Protein AF-A0A4R7W718-F1 (afdb_monomer_lite)

Structure (mmCIF, N/CA/C/O backbone):
data_AF-A0A4R7W718-F1
#
_entry.id   AF-A0A4R7W718-F1
#
loop_
_atom_site.group_PDB
_atom_site.id
_atom_site.type_symbol
_atom_site.label_atom_id
_atom_site.label_alt_id
_atom_site.label_comp_id
_atom_site.label_asym_id
_atom_site.label_entity_id
_atom_site.label_seq_id
_atom_site.pdbx_PDB_ins_code
_atom_site.Cartn_x
_atom_site.Cartn_y
_atom_site.Cartn_z
_atom_site.occupancy
_atom_site.B_iso_or_equiv
_atom_site.auth_seq_id
_atom_site.auth_comp_id
_atom_site.auth_asym_id
_atom_site.auth_atom_id
_atom_site.pdbx_PDB_model_num
ATOM 1 N N . MET A 1 1 ? -9.992 -4.516 21.245 1.00 64.50 1 MET A N 1
ATOM 2 C CA . MET A 1 1 ? -10.013 -5.250 19.955 1.00 64.50 1 MET A CA 1
ATOM 3 C C . MET A 1 1 ? -9.944 -4.295 18.764 1.00 64.50 1 MET A C 1
ATOM 5 O O . MET A 1 1 ? -9.046 -4.453 17.954 1.00 64.50 1 MET A O 1
ATOM 9 N N . LYS A 1 2 ? -10.807 -3.268 18.686 1.00 72.75 2 LYS A N 1
ATOM 10 C CA . LYS A 1 2 ? -10.790 -2.271 17.597 1.00 72.75 2 LYS A CA 1
ATOM 11 C C . LYS A 1 2 ? -9.473 -1.479 17.481 1.00 72.75 2 LYS A C 1
ATOM 13 O O . LYS A 1 2 ? -8.931 -1.378 16.390 1.00 72.75 2 LYS A O 1
ATOM 18 N N . GLU A 1 3 ? -8.920 -1.005 18.598 1.00 77.38 3 GLU A N 1
ATOM 19 C CA . GLU A 1 3 ? -7.640 -0.265 18.616 1.00 77.38 3 GLU A CA 1
ATOM 20 C C . GLU A 1 3 ? -6.455 -1.104 18.114 1.00 77.38 3 GLU A C 1
ATOM 22 O O . GLU A 1 3 ? -5.630 -0.616 17.351 1.00 77.38 3 GLU A O 1
ATOM 27 N N . TYR A 1 4 ? -6.419 -2.395 18.459 1.00 84.81 4 TYR A N 1
ATOM 28 C CA . TYR A 1 4 ? -5.389 -3.328 17.990 1.00 84.81 4 TYR A CA 1
ATOM 29 C C . TYR A 1 4 ? -5.439 -3.531 16.466 1.00 84.81 4 TYR A C 1
ATOM 31 O O . TYR A 1 4 ? -4.407 -3.491 15.799 1.00 84.81 4 TYR A O 1
ATOM 39 N N . MET A 1 5 ? -6.642 -3.693 15.902 1.00 89.19 5 MET A N 1
ATOM 40 C CA . MET A 1 5 ? -6.837 -3.828 14.451 1.00 89.19 5 MET A CA 1
ATOM 41 C C . MET A 1 5 ? -6.434 -2.550 13.704 1.00 89.19 5 MET A C 1
ATOM 43 O O . MET A 1 5 ? -5.843 -2.614 12.625 1.00 89.19 5 MET A O 1
ATOM 47 N N . GLN A 1 6 ? -6.707 -1.383 14.293 1.00 92.19 6 GLN A N 1
ATOM 48 C CA . GLN A 1 6 ? -6.316 -0.094 13.729 1.00 92.19 6 GLN A CA 1
ATOM 49 C C . GLN A 1 6 ? -4.797 0.090 13.749 1.00 92.19 6 GLN A C 1
ATOM 51 O O . GLN A 1 6 ? -4.226 0.495 12.741 1.00 92.19 6 GLN A O 1
ATOM 56 N N . GLU A 1 7 ? -4.124 -0.261 14.847 1.00 93.81 7 GLU A N 1
ATOM 57 C CA . GLU A 1 7 ? -2.661 -0.211 14.930 1.00 93.81 7 GLU A CA 1
ATOM 58 C C . GLU A 1 7 ? -2.002 -1.163 13.919 1.00 93.81 7 GLU A C 1
ATOM 60 O O . GLU A 1 7 ? -1.052 -0.781 13.231 1.00 93.81 7 GLU A O 1
ATOM 65 N N . ALA A 1 8 ? -2.531 -2.382 13.777 1.00 95.44 8 ALA A N 1
ATOM 66 C CA . ALA A 1 8 ? -2.071 -3.337 12.771 1.00 95.44 8 ALA A CA 1
ATOM 67 C C . ALA A 1 8 ? -2.257 -2.793 11.343 1.00 95.44 8 ALA A C 1
ATOM 69 O O . ALA A 1 8 ? -1.329 -2.849 10.536 1.00 95.44 8 ALA A O 1
ATOM 70 N N . THR A 1 9 ? -3.413 -2.186 11.059 1.00 96.50 9 THR A N 1
ATOM 71 C CA . THR A 1 9 ? -3.690 -1.547 9.764 1.00 96.50 9 THR A CA 1
ATOM 72 C C . THR A 1 9 ? -2.719 -0.397 9.498 1.00 96.50 9 THR A C 1
ATOM 74 O O . THR A 1 9 ? -2.126 -0.326 8.426 1.00 96.50 9 THR A O 1
ATOM 77 N N . ILE A 1 10 ? -2.468 0.467 10.487 1.00 97.25 10 ILE A N 1
ATOM 78 C CA . ILE A 1 10 ? -1.497 1.565 10.372 1.00 97.25 10 ILE A CA 1
ATOM 79 C C . ILE A 1 10 ? -0.101 1.033 10.023 1.00 97.25 10 ILE A C 1
ATOM 81 O O . ILE A 1 10 ? 0.578 1.624 9.183 1.00 97.25 10 ILE A O 1
ATOM 85 N N . LYS A 1 11 ? 0.334 -0.079 10.630 1.00 97.56 11 LYS A N 1
ATOM 86 C CA . LYS A 1 11 ? 1.635 -0.699 10.321 1.00 97.56 11 LYS A CA 1
ATOM 87 C C . LYS A 1 11 ? 1.715 -1.152 8.863 1.00 97.56 11 LYS A C 1
ATOM 89 O O . LYS A 1 11 ? 2.700 -0.837 8.200 1.00 97.56 11 LYS A O 1
ATOM 94 N N . LYS A 1 12 ? 0.672 -1.808 8.348 1.00 98.25 12 LYS A N 1
ATOM 95 C CA . LYS A 1 12 ? 0.606 -2.258 6.947 1.00 98.25 12 LYS A CA 1
ATOM 96 C C . LYS A 1 12 ? 0.593 -1.091 5.957 1.00 98.25 12 LYS A C 1
ATOM 98 O O . LYS A 1 12 ? 1.353 -1.093 4.997 1.00 98.25 12 LYS A O 1
ATOM 103 N N . ILE A 1 13 ? -0.181 -0.042 6.240 1.00 98.31 13 ILE A N 1
ATOM 104 C CA . ILE A 1 13 ? -0.219 1.175 5.411 1.00 98.31 13 ILE A CA 1
ATOM 105 C C . ILE A 1 13 ? 1.154 1.864 5.380 1.00 98.31 13 ILE A C 1
ATOM 107 O O . ILE A 1 13 ? 1.620 2.276 4.320 1.00 98.31 13 ILE A O 1
ATOM 111 N N . ARG A 1 14 ? 1.848 1.956 6.523 1.00 98.38 14 ARG A N 1
ATOM 112 C CA . ARG A 1 14 ? 3.211 2.512 6.581 1.00 98.38 14 ARG A CA 1
ATOM 113 C C . ARG A 1 14 ? 4.217 1.670 5.802 1.00 98.38 14 ARG A C 1
ATOM 115 O O . ARG A 1 14 ? 5.076 2.244 5.136 1.00 98.38 14 ARG A O 1
ATOM 122 N N . LEU A 1 15 ? 4.102 0.344 5.868 1.00 98.44 15 LEU A N 1
ATOM 123 C CA . LEU A 1 15 ? 4.930 -0.562 5.076 1.00 98.44 15 LEU A CA 1
ATOM 124 C C . LEU A 1 15 ? 4.709 -0.334 3.575 1.00 98.44 15 LEU A C 1
ATOM 126 O O . LEU A 1 15 ? 5.686 -0.163 2.853 1.00 98.44 15 LEU A O 1
ATOM 130 N N . ALA A 1 16 ? 3.455 -0.227 3.125 1.00 98.50 16 ALA A N 1
ATOM 131 C CA . ALA A 1 16 ? 3.129 0.075 1.731 1.00 98.50 16 ALA A CA 1
ATOM 132 C C . ALA A 1 16 ? 3.713 1.414 1.261 1.00 98.50 16 ALA A C 1
ATOM 134 O O . ALA A 1 16 ? 4.336 1.471 0.204 1.00 98.50 16 ALA A O 1
ATOM 135 N N . ILE A 1 17 ? 3.593 2.476 2.066 1.00 98.56 17 ILE A N 1
ATOM 136 C CA . ILE A 1 17 ? 4.195 3.784 1.754 1.00 98.56 17 ILE A CA 1
ATOM 137 C C . ILE A 1 17 ? 5.718 3.667 1.626 1.00 98.56 17 ILE A C 1
ATOM 139 O O . ILE A 1 17 ? 6.290 4.202 0.680 1.00 98.56 17 ILE A O 1
ATOM 143 N N . SER A 1 18 ? 6.374 2.964 2.554 1.00 98.00 18 SER A N 1
ATOM 144 C CA . SER A 1 18 ? 7.827 2.776 2.523 1.00 98.00 18 SER A CA 1
ATOM 145 C C . SER A 1 18 ? 8.278 1.958 1.312 1.00 98.00 18 SER A C 1
ATOM 147 O O . SER A 1 18 ? 9.270 2.305 0.680 1.00 98.00 18 SER A O 1
ATOM 149 N N . ALA A 1 19 ? 7.559 0.889 0.969 1.00 97.06 19 ALA A N 1
ATOM 150 C CA . ALA A 1 19 ? 7.883 0.035 -0.170 1.00 97.06 19 ALA A CA 1
ATOM 151 C C . ALA A 1 19 ? 7.672 0.763 -1.511 1.00 97.06 19 ALA A C 1
ATOM 153 O O . ALA A 1 19 ? 8.471 0.605 -2.439 1.00 97.06 19 ALA A O 1
ATOM 154 N N . LEU A 1 20 ? 6.639 1.610 -1.600 1.00 97.12 20 LEU A N 1
ATOM 155 C CA . LEU A 1 20 ? 6.435 2.513 -2.734 1.00 97.12 20 LEU A CA 1
ATOM 156 C C . LEU A 1 20 ? 7.572 3.526 -2.848 1.00 97.12 20 LEU A C 1
ATOM 158 O O . LEU A 1 20 ? 8.080 3.718 -3.946 1.00 97.12 20 LEU A O 1
ATOM 162 N N . GLU A 1 21 ? 8.003 4.131 -1.737 1.00 96.06 21 GLU A N 1
ATOM 163 C CA . GLU A 1 21 ? 9.127 5.076 -1.731 1.00 96.06 21 GLU A CA 1
ATOM 164 C C . GLU A 1 21 ? 10.394 4.444 -2.305 1.00 96.06 21 GLU A C 1
ATOM 166 O O . GLU A 1 21 ? 10.993 4.991 -3.228 1.00 96.06 21 GLU A O 1
ATOM 171 N N . VAL A 1 22 ? 10.755 3.258 -1.807 1.00 94.44 22 VAL A N 1
ATOM 172 C CA . VAL A 1 22 ? 11.903 2.486 -2.300 1.00 94.44 22 VAL A CA 1
ATOM 173 C C . VAL A 1 22 ? 11.752 2.210 -3.795 1.00 94.44 22 VAL A C 1
ATOM 175 O O . VAL A 1 22 ? 12.659 2.494 -4.571 1.00 94.44 22 VAL A O 1
ATOM 178 N N . SER A 1 23 ? 10.578 1.748 -4.231 1.00 93.75 23 SER A N 1
ATOM 179 C CA . SER A 1 23 ? 10.333 1.406 -5.639 1.00 93.75 23 SER A CA 1
ATOM 180 C C . SER A 1 23 ? 10.357 2.616 -6.578 1.00 93.75 23 SER A C 1
ATOM 182 O O . SER A 1 23 ? 10.710 2.468 -7.747 1.00 93.75 23 SER A O 1
ATOM 184 N N . ILE A 1 24 ? 9.991 3.804 -6.089 1.00 93.31 24 ILE A N 1
ATOM 185 C CA . ILE A 1 24 ? 10.046 5.065 -6.842 1.00 93.31 24 ILE A CA 1
ATOM 186 C C . ILE A 1 24 ? 11.487 5.581 -6.932 1.00 93.31 24 ILE A C 1
ATOM 188 O O . ILE A 1 24 ? 11.903 6.027 -8.000 1.00 93.31 24 ILE A O 1
ATOM 192 N N . VAL A 1 25 ? 12.239 5.537 -5.827 1.00 92.19 25 VAL A N 1
ATOM 193 C CA . VAL A 1 25 ? 13.597 6.102 -5.735 1.00 92.19 25 VAL A CA 1
ATOM 194 C C . VAL A 1 25 ? 14.636 5.199 -6.391 1.00 92.19 25 VAL A C 1
ATOM 196 O O . VAL A 1 25 ? 15.447 5.668 -7.186 1.00 92.19 25 VAL A O 1
ATOM 199 N N . GLU A 1 26 ? 14.629 3.912 -6.054 1.00 90.50 26 GLU A N 1
ATOM 200 C CA . GLU A 1 26 ? 15.613 2.942 -6.546 1.00 90.50 26 GLU A CA 1
ATOM 201 C C . GLU A 1 26 ? 15.220 2.392 -7.922 1.00 90.50 26 GLU A C 1
ATOM 203 O O . GLU A 1 26 ? 16.073 1.966 -8.702 1.00 90.50 26 GLU A O 1
ATOM 208 N N . GLY A 1 27 ? 13.927 2.467 -8.249 1.00 84.62 27 GLY A N 1
ATOM 209 C CA . GLY A 1 27 ? 13.347 1.838 -9.423 1.00 84.62 27 GLY A CA 1
ATOM 210 C C . GLY A 1 27 ? 13.158 0.337 -9.212 1.00 84.62 27 GLY A C 1
ATOM 211 O O . GLY A 1 27 ? 14.013 -0.360 -8.676 1.00 84.62 27 GLY A O 1
ATOM 212 N N . ASN A 1 28 ? 12.031 -0.192 -9.682 1.00 84.12 28 ASN A N 1
ATOM 213 C CA . ASN A 1 28 ? 11.773 -1.628 -9.678 1.00 84.12 28 ASN A CA 1
ATOM 214 C C . ASN A 1 28 ? 11.737 -2.137 -11.123 1.00 84.12 28 ASN A C 1
ATOM 216 O O . ASN A 1 28 ? 10.830 -1.803 -11.887 1.00 84.12 28 ASN A O 1
ATOM 220 N N . GLU A 1 29 ? 12.737 -2.929 -11.514 1.00 85.38 29 GLU A N 1
ATOM 221 C CA . GLU A 1 29 ? 12.843 -3.440 -12.884 1.00 85.38 29 GLU A CA 1
ATOM 222 C C . GLU A 1 29 ? 11.639 -4.304 -13.276 1.00 85.38 29 GLU A C 1
ATOM 224 O O . GLU A 1 29 ? 11.163 -4.195 -14.404 1.00 85.38 29 GLU A O 1
ATOM 229 N N . ALA A 1 30 ? 11.079 -5.068 -12.333 1.00 87.50 30 ALA A N 1
ATOM 230 C CA . ALA A 1 30 ? 9.892 -5.885 -12.574 1.00 87.50 30 ALA A CA 1
ATOM 231 C C . ALA A 1 30 ? 8.637 -5.049 -12.871 1.00 87.50 30 ALA A C 1
ATOM 233 O O . ALA A 1 30 ? 7.680 -5.574 -13.427 1.00 87.50 30 ALA A O 1
ATOM 234 N N . LEU A 1 31 ? 8.639 -3.757 -12.527 1.00 89.06 31 LEU A N 1
ATOM 235 C CA . LEU A 1 31 ? 7.551 -2.816 -12.808 1.00 89.06 31 LEU A CA 1
ATOM 236 C C . LEU A 1 31 ? 7.788 -1.975 -14.064 1.00 89.06 31 LEU A C 1
ATOM 238 O O . LEU A 1 31 ? 6.898 -1.230 -14.490 1.00 89.06 31 LEU A O 1
ATOM 242 N N . ARG A 1 32 ? 8.971 -2.079 -14.682 1.00 87.31 32 ARG A N 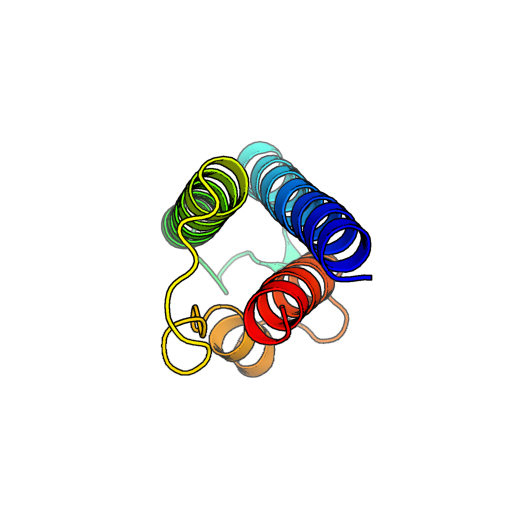1
ATOM 243 C CA . ARG A 1 32 ? 9.326 -1.280 -15.855 1.00 87.31 32 ARG A CA 1
ATOM 244 C C . ARG A 1 32 ? 8.398 -1.623 -17.021 1.00 87.31 32 ARG A C 1
ATOM 246 O O . ARG A 1 32 ? 8.338 -2.759 -17.473 1.00 87.31 32 ARG A O 1
ATOM 253 N N . GLY A 1 33 ? 7.695 -0.612 -17.530 1.00 85.75 33 GLY A N 1
ATOM 254 C CA . GLY A 1 33 ? 6.735 -0.774 -18.627 1.00 85.75 33 GLY A CA 1
ATOM 255 C C . GLY A 1 33 ? 5.377 -1.347 -18.208 1.00 85.75 33 GLY A C 1
ATOM 256 O O . GLY A 1 33 ? 4.489 -1.421 -19.051 1.00 85.75 33 GLY A O 1
ATOM 257 N N . ILE A 1 34 ? 5.198 -1.699 -16.931 1.00 90.19 34 ILE A N 1
ATOM 258 C CA . ILE A 1 34 ? 3.915 -2.143 -16.365 1.00 90.19 34 ILE A CA 1
ATOM 259 C C . ILE A 1 34 ? 3.175 -0.957 -15.754 1.00 90.19 34 ILE A C 1
ATOM 261 O O . ILE A 1 34 ? 1.990 -0.757 -16.002 1.00 90.19 34 ILE A O 1
ATOM 265 N N . ILE A 1 35 ? 3.884 -0.144 -14.972 1.00 92.88 35 ILE A N 1
ATOM 266 C CA . ILE A 1 35 ? 3.319 1.022 -14.298 1.00 92.88 35 ILE A CA 1
ATOM 267 C C . ILE A 1 35 ? 4.297 2.195 -14.362 1.00 92.88 35 ILE A C 1
ATOM 269 O O . ILE A 1 35 ? 5.515 2.012 -14.338 1.00 92.88 35 ILE A O 1
ATOM 273 N N . SER A 1 36 ? 3.763 3.411 -14.483 1.00 92.12 36 SER A N 1
ATOM 274 C CA . SER A 1 36 ? 4.580 4.623 -14.491 1.00 92.12 36 SER A CA 1
ATOM 275 C C . SER A 1 36 ? 4.935 5.068 -13.069 1.00 92.12 36 SER A C 1
ATOM 277 O O . SER A 1 36 ? 4.235 4.746 -12.104 1.00 92.12 36 SER A O 1
ATOM 279 N N . ALA A 1 37 ? 6.011 5.844 -12.934 1.00 91.19 37 ALA A N 1
ATOM 280 C CA . ALA A 1 37 ? 6.409 6.411 -11.647 1.00 91.19 37 ALA A CA 1
ATOM 281 C C . ALA A 1 37 ? 5.323 7.341 -11.075 1.00 91.19 37 ALA A C 1
ATOM 283 O O . ALA A 1 37 ? 5.088 7.354 -9.870 1.00 91.19 37 ALA A O 1
ATOM 284 N N . GLU A 1 38 ? 4.605 8.064 -11.937 1.00 93.31 38 GLU A N 1
ATOM 285 C CA . GLU A 1 38 ? 3.474 8.914 -11.554 1.00 93.31 38 GLU A CA 1
ATOM 286 C C . GLU A 1 38 ? 2.347 8.088 -10.930 1.00 93.31 38 GLU A C 1
ATOM 288 O O . GLU A 1 38 ? 1.820 8.454 -9.883 1.00 93.31 38 GLU A O 1
ATOM 293 N N . ARG A 1 39 ? 2.026 6.921 -11.501 1.00 94.38 39 ARG A N 1
ATOM 294 C CA . ARG A 1 39 ? 1.013 6.021 -10.934 1.00 94.38 39 ARG A CA 1
ATOM 295 C C . ARG A 1 39 ? 1.443 5.425 -9.590 1.00 94.38 39 ARG A C 1
ATOM 297 O O . ARG A 1 39 ? 0.607 5.268 -8.704 1.00 94.38 39 ARG A O 1
ATOM 304 N N . LEU A 1 40 ? 2.735 5.152 -9.395 1.00 95.75 40 LEU A N 1
ATOM 305 C CA . LEU A 1 40 ? 3.264 4.756 -8.081 1.00 95.75 40 LEU A CA 1
ATOM 306 C C . LEU A 1 40 ? 3.169 5.900 -7.056 1.00 95.75 40 LEU A C 1
ATOM 308 O O . LEU A 1 40 ? 2.819 5.663 -5.897 1.00 95.75 40 LEU A O 1
ATOM 312 N N . LEU A 1 41 ? 3.423 7.145 -7.474 1.00 96.75 41 LEU A N 1
ATOM 313 C CA . LEU A 1 41 ? 3.236 8.330 -6.631 1.00 96.75 41 LEU A CA 1
ATOM 314 C C . LEU A 1 41 ? 1.765 8.539 -6.252 1.00 96.75 41 LEU A C 1
ATOM 316 O O . LEU A 1 41 ? 1.476 8.881 -5.106 1.00 96.75 41 LEU A O 1
ATOM 320 N N . GLU A 1 42 ? 0.833 8.283 -7.169 1.00 97.50 42 GLU A N 1
ATOM 321 C CA . GLU A 1 42 ? -0.603 8.324 -6.884 1.00 97.50 42 GLU A CA 1
ATOM 322 C C . GLU A 1 42 ? -0.997 7.276 -5.835 1.00 97.50 42 GLU A C 1
ATOM 324 O O . GLU A 1 42 ? -1.664 7.619 -4.859 1.00 97.50 42 GLU A O 1
ATOM 329 N N . PHE A 1 43 ? -0.520 6.031 -5.955 1.00 97.81 43 PHE A N 1
ATOM 330 C CA . PHE A 1 43 ? -0.744 5.003 -4.927 1.00 97.81 43 PHE A CA 1
ATOM 331 C C . PHE A 1 43 ? -0.208 5.442 -3.566 1.00 97.81 43 PHE A C 1
ATOM 333 O O . PHE A 1 43 ? -0.893 5.317 -2.548 1.00 97.81 43 PHE A O 1
ATOM 340 N N . LYS A 1 44 ? 0.995 6.025 -3.542 1.00 98.25 44 LYS A N 1
ATOM 341 C CA . LYS A 1 44 ? 1.588 6.561 -2.316 1.00 98.25 44 LYS A CA 1
ATOM 342 C C . LYS A 1 44 ? 0.721 7.680 -1.730 1.00 98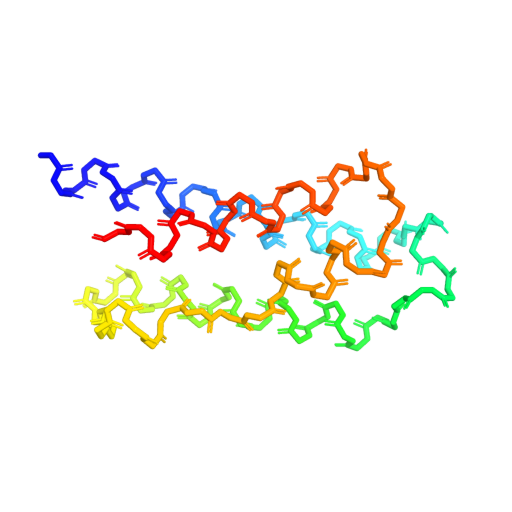.25 44 LYS A C 1
ATOM 344 O O . LYS A 1 44 ? 0.542 7.724 -0.513 1.00 98.25 44 LYS A O 1
ATOM 349 N N . SER A 1 45 ? 0.180 8.578 -2.555 1.00 98.19 45 SER A N 1
ATOM 350 C CA . SER A 1 45 ? -0.715 9.651 -2.098 1.00 98.19 45 SER A CA 1
ATOM 351 C C . SER A 1 45 ? -1.973 9.086 -1.439 1.00 98.19 45 SER A C 1
ATOM 353 O O . SER A 1 45 ? -2.295 9.465 -0.315 1.00 98.19 45 SER A O 1
ATOM 355 N N . VAL A 1 46 ? -2.617 8.108 -2.080 1.00 98.25 46 VAL A N 1
ATOM 356 C CA . VAL A 1 46 ? -3.814 7.439 -1.550 1.00 98.25 46 VAL A CA 1
ATOM 357 C C . VAL A 1 46 ? -3.534 6.797 -0.186 1.00 98.25 46 VAL A C 1
ATOM 359 O O . VAL A 1 46 ? -4.290 6.995 0.765 1.00 98.25 46 VAL A O 1
ATOM 362 N N . PHE A 1 47 ? -2.414 6.085 -0.029 1.00 98.38 47 PHE A N 1
ATOM 363 C CA . PHE A 1 47 ? -2.058 5.506 1.270 1.00 98.38 47 PHE A CA 1
ATOM 364 C C . PHE A 1 47 ? -1.725 6.560 2.340 1.00 98.38 47 PHE A C 1
ATOM 366 O O . PHE A 1 47 ? -2.030 6.349 3.516 1.00 98.38 47 PHE A O 1
ATOM 373 N N . ASN A 1 48 ? -1.155 7.711 1.966 1.00 98.31 48 ASN A N 1
ATOM 374 C CA . ASN A 1 48 ? -0.954 8.826 2.900 1.00 98.31 48 ASN A CA 1
ATOM 375 C C . ASN A 1 48 ? -2.281 9.434 3.368 1.00 98.31 48 ASN A C 1
ATOM 377 O O . ASN A 1 48 ? -2.429 9.742 4.553 1.00 98.31 48 ASN A O 1
ATOM 381 N N . GLU A 1 49 ? -3.261 9.569 2.474 1.00 97.38 49 GLU A N 1
ATOM 382 C CA . GLU A 1 49 ? -4.610 10.010 2.838 1.00 97.38 49 GLU A CA 1
ATOM 383 C C . GLU A 1 49 ? -5.259 9.031 3.819 1.00 97.38 49 GLU A C 1
ATOM 385 O O . GLU A 1 49 ? -5.742 9.444 4.875 1.00 97.38 49 GLU A O 1
ATOM 390 N N . VAL A 1 50 ? -5.177 7.725 3.546 1.00 96.81 50 VAL A N 1
ATOM 391 C CA . VAL A 1 50 ? -5.666 6.680 4.459 1.00 96.81 50 VAL A CA 1
ATOM 392 C C . VAL A 1 50 ? -4.990 6.767 5.829 1.00 96.81 50 VAL A C 1
ATOM 394 O O . VAL A 1 50 ? -5.665 6.709 6.859 1.00 96.81 50 VAL A O 1
ATOM 397 N N . LEU A 1 51 ? -3.670 6.961 5.874 1.00 96.75 51 LEU A N 1
ATOM 398 C CA . LEU A 1 51 ? -2.933 7.121 7.128 1.00 96.75 51 LEU A CA 1
ATOM 399 C C . LEU A 1 51 ? -3.387 8.362 7.915 1.00 96.75 51 LEU A C 1
ATOM 401 O O . LEU A 1 51 ? -3.477 8.317 9.148 1.00 96.75 51 LEU A O 1
ATOM 405 N N . SER A 1 52 ? -3.701 9.453 7.216 1.00 96.19 52 SER A N 1
ATOM 406 C CA . SER A 1 52 ? -4.251 10.672 7.812 1.00 96.19 52 SER A CA 1
ATOM 407 C C . SER A 1 52 ? -5.634 10.418 8.425 1.00 96.19 52 SER A C 1
ATOM 409 O O . SER A 1 52 ? -5.847 10.726 9.600 1.0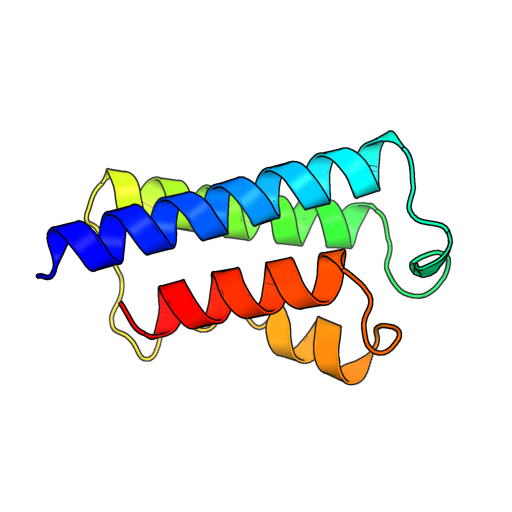0 96.19 52 SER A O 1
ATOM 411 N N . LEU A 1 53 ? -6.537 9.753 7.692 1.00 95.00 53 LEU A N 1
ATOM 412 C CA . LEU A 1 53 ? -7.873 9.375 8.179 1.00 95.00 53 LEU A CA 1
ATOM 413 C C . LEU A 1 53 ? -7.805 8.455 9.407 1.00 95.00 53 LEU A C 1
ATOM 415 O O . LEU A 1 53 ? -8.524 8.659 10.386 1.00 95.00 53 LEU A O 1
ATOM 419 N N . LEU A 1 54 ? -6.907 7.465 9.387 1.00 93.12 54 LEU A N 1
ATOM 420 C CA . LEU A 1 54 ? -6.670 6.558 10.514 1.00 93.12 54 LEU A CA 1
ATOM 421 C C . LEU A 1 54 ? -6.174 7.304 11.755 1.00 93.12 54 LEU A C 1
ATOM 423 O O . LEU A 1 54 ? -6.573 6.967 12.866 1.00 93.12 54 LEU A O 1
ATOM 427 N N . SER A 1 55 ? -5.327 8.318 11.575 1.00 90.12 55 SER A N 1
ATOM 428 C CA . SER A 1 55 ? -4.775 9.111 12.681 1.00 90.12 55 SER A CA 1
ATOM 429 C C . SER A 1 55 ? -5.804 10.077 13.275 1.00 90.12 55 SER A C 1
ATOM 431 O O . SER A 1 55 ? -5.763 10.372 14.466 1.00 90.12 55 SER A O 1
ATOM 433 N N . GLN A 1 56 ? -6.751 10.543 12.458 1.00 92.00 56 GLN A N 1
ATOM 434 C CA . GLN A 1 56 ? -7.865 11.400 12.874 1.00 92.00 56 GLN A CA 1
ATOM 435 C C . GLN A 1 56 ? -9.082 10.606 13.376 1.00 92.00 56 GLN A C 1
ATOM 437 O O . GLN A 1 56 ? -10.031 11.197 13.889 1.00 92.00 56 GLN A O 1
ATOM 442 N N . ASN A 1 57 ? -9.063 9.275 13.241 1.00 87.12 57 ASN A N 1
ATOM 443 C CA . ASN A 1 57 ? -10.188 8.382 13.524 1.00 87.12 57 ASN A CA 1
ATOM 444 C C . ASN A 1 57 ? -11.463 8.731 12.719 1.00 87.12 57 ASN A C 1
ATOM 446 O O . ASN A 1 57 ? -12.587 8.539 13.184 1.00 87.12 57 ASN A O 1
ATOM 450 N N . THR A 1 58 ? -11.288 9.236 11.495 1.00 89.94 58 THR A N 1
ATOM 451 C CA . THR A 1 58 ? -12.350 9.700 10.584 1.00 89.94 58 THR A CA 1
ATOM 452 C C . THR A 1 58 ? -12.574 8.710 9.442 1.00 89.94 58 THR A C 1
ATOM 454 O O . THR A 1 58 ? -12.592 9.058 8.264 1.00 89.94 58 THR A O 1
ATOM 457 N N . LEU A 1 59 ? -12.738 7.432 9.789 1.00 90.31 59 LEU A N 1
ATOM 458 C CA . LEU A 1 59 ? -12.885 6.371 8.797 1.00 90.31 59 LEU A CA 1
ATOM 459 C C . LEU A 1 59 ? -14.232 6.460 8.066 1.00 90.31 59 LEU A C 1
ATOM 461 O O . LEU A 1 59 ? -15.279 6.467 8.724 1.00 90.31 59 LEU A O 1
ATOM 465 N N . PRO A 1 60 ? -14.243 6.437 6.722 1.00 90.31 60 PRO A N 1
ATOM 466 C CA . PRO A 1 60 ? -15.484 6.368 5.969 1.00 90.31 60 PRO A CA 1
ATOM 467 C C . PRO A 1 60 ? -16.187 5.012 6.191 1.00 90.31 60 PRO A C 1
ATOM 469 O O . PRO A 1 60 ? -15.599 4.072 6.748 1.00 90.31 60 PRO A O 1
ATOM 472 N N . PRO A 1 61 ? -17.455 4.860 5.764 1.00 91.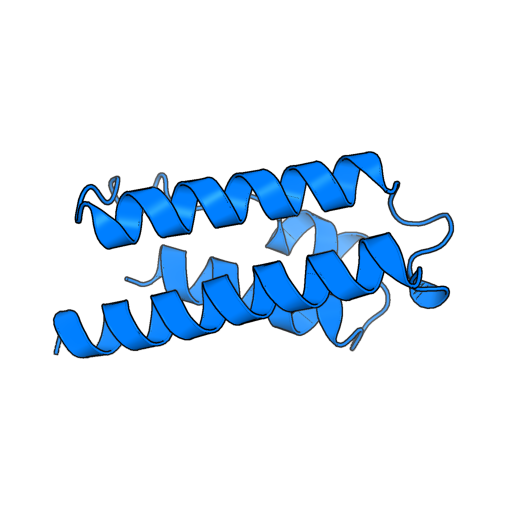44 61 PRO A N 1
ATOM 473 C CA . PRO A 1 61 ? -18.147 3.571 5.795 1.00 91.44 61 PRO A CA 1
ATOM 474 C C . PRO A 1 61 ? -17.378 2.505 5.005 1.00 91.44 61 PRO A C 1
ATOM 476 O O . PRO A 1 61 ? -16.764 2.831 3.993 1.00 91.44 61 PRO A O 1
ATOM 479 N N . LYS A 1 62 ? -17.448 1.230 5.420 1.00 90.06 62 LYS A N 1
ATOM 480 C CA . LYS A 1 62 ? -16.680 0.127 4.798 1.00 90.06 62 LYS A CA 1
ATOM 481 C C . LYS A 1 62 ? -16.829 0.054 3.273 1.00 90.06 62 LYS A C 1
ATOM 483 O O . LYS A 1 62 ? -15.842 -0.141 2.579 1.00 90.06 62 LYS A O 1
ATOM 488 N N . SER A 1 63 ? -18.031 0.305 2.750 1.00 88.94 63 SER A N 1
ATOM 489 C CA . SER A 1 63 ? -18.315 0.316 1.306 1.00 88.94 63 SER A CA 1
ATOM 490 C C . SER A 1 63 ? -17.517 1.357 0.508 1.00 88.94 63 SER A C 1
ATOM 492 O O . SER A 1 63 ? -17.427 1.245 -0.707 1.00 88.94 63 SER A O 1
ATOM 494 N N . HIS A 1 64 ? -16.950 2.366 1.173 1.00 89.50 64 HIS A N 1
ATOM 495 C CA . HIS A 1 64 ? -16.170 3.449 0.569 1.00 89.50 64 HIS A CA 1
ATOM 496 C C . HIS A 1 64 ? -14.667 3.329 0.864 1.00 89.50 64 HIS A C 1
ATOM 498 O O . HIS A 1 64 ? -13.933 4.300 0.707 1.00 89.50 64 HIS A O 1
ATOM 504 N N . ARG A 1 65 ? -14.200 2.170 1.349 1.00 93.12 65 ARG A N 1
ATOM 505 C CA . ARG A 1 65 ? -12.785 1.952 1.701 1.00 93.12 65 ARG A CA 1
ATOM 506 C C . ARG A 1 65 ? -11.972 1.237 0.631 1.00 93.12 65 ARG A C 1
ATOM 508 O O . ARG A 1 65 ? -10.766 1.108 0.792 1.00 93.12 65 ARG A O 1
ATOM 515 N N . HIS A 1 66 ? -12.613 0.790 -0.442 1.00 93.56 66 HIS A N 1
ATOM 516 C CA . HIS A 1 66 ? -11.919 0.219 -1.590 1.00 93.56 66 HIS A CA 1
ATOM 517 C C . HIS A 1 66 ? -11.142 1.323 -2.312 1.00 93.56 66 HIS A C 1
ATOM 519 O O . HIS A 1 66 ? -11.730 2.312 -2.748 1.00 93.56 66 HIS A O 1
ATOM 525 N N . LEU A 1 67 ? -9.826 1.152 -2.411 1.00 95.25 67 LEU A N 1
ATOM 526 C CA . LEU A 1 67 ? -8.903 2.101 -3.035 1.00 95.25 67 LEU A CA 1
ATOM 527 C C . LEU A 1 67 ? -8.684 1.759 -4.515 1.00 95.25 67 LEU A C 1
ATOM 529 O O . LEU A 1 67 ? -8.278 2.616 -5.297 1.00 95.25 67 LEU A O 1
ATOM 533 N N . GLY A 1 68 ? -8.961 0.508 -4.903 1.00 95.00 68 GLY A N 1
ATOM 534 C CA . GLY A 1 68 ? -8.816 0.017 -6.274 1.00 95.00 68 GLY A CA 1
ATOM 535 C C . GLY A 1 68 ? -7.371 -0.293 -6.667 1.00 95.00 68 GLY A C 1
ATOM 536 O O . GLY A 1 68 ? -7.118 -0.643 -7.819 1.00 95.00 68 GLY A O 1
ATOM 537 N N . ILE A 1 69 ? -6.428 -0.200 -5.726 1.00 96.38 69 ILE A N 1
ATOM 538 C CA . ILE A 1 69 ? -5.010 -0.491 -5.948 1.00 96.38 69 ILE A CA 1
ATOM 539 C C . ILE A 1 69 ? -4.831 -2.001 -6.106 1.00 96.38 69 ILE A C 1
ATOM 541 O O . ILE A 1 69 ? -4.181 -2.440 -7.052 1.00 96.38 69 ILE A O 1
ATOM 545 N N . ALA A 1 70 ? -5.478 -2.796 -5.251 1.00 94.81 70 ALA A N 1
ATOM 546 C CA . ALA A 1 70 ? -5.421 -4.253 -5.295 1.00 94.81 70 ALA A CA 1
ATOM 547 C C . ALA A 1 70 ? -5.862 -4.818 -6.656 1.00 94.81 70 ALA A C 1
ATOM 549 O O . ALA A 1 70 ? -5.210 -5.718 -7.173 1.00 94.81 70 ALA A O 1
ATOM 550 N N . HIS A 1 71 ? -6.907 -4.258 -7.277 1.00 94.44 71 HIS A N 1
ATOM 551 C CA . HIS A 1 71 ? -7.338 -4.681 -8.616 1.00 94.44 71 HIS A CA 1
ATOM 552 C C . HIS A 1 71 ? -6.267 -4.409 -9.676 1.00 94.44 71 HIS A C 1
ATOM 554 O O . HIS A 1 71 ? -5.946 -5.289 -10.464 1.00 94.44 71 H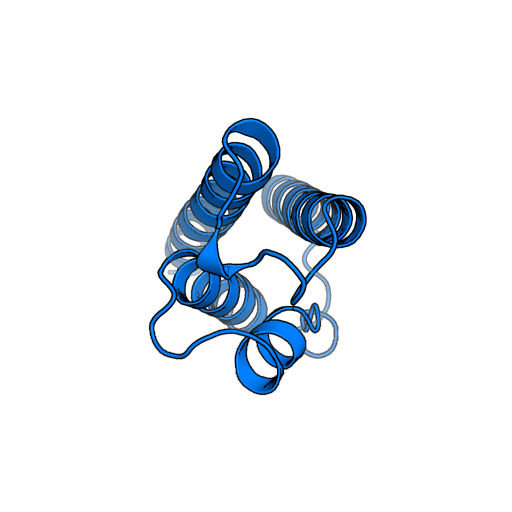IS A O 1
ATOM 560 N N . ILE A 1 72 ? -5.664 -3.216 -9.662 1.00 94.38 72 ILE A N 1
ATOM 561 C CA . ILE A 1 72 ? -4.603 -2.869 -10.617 1.00 94.38 72 ILE A CA 1
ATOM 562 C C . ILE A 1 72 ? -3.404 -3.807 -10.452 1.00 94.38 72 ILE A C 1
ATOM 564 O O . ILE A 1 72 ? -2.857 -4.281 -11.444 1.00 94.38 72 ILE A O 1
ATOM 568 N N . VAL A 1 73 ? -3.010 -4.084 -9.207 1.00 94.81 73 VAL A N 1
ATOM 569 C CA . VAL A 1 73 ? -1.888 -4.979 -8.909 1.00 94.81 73 VAL A CA 1
ATOM 570 C C . VAL A 1 73 ? -2.183 -6.397 -9.398 1.00 94.81 73 VAL A C 1
ATOM 572 O O . VAL A 1 73 ? -1.380 -6.951 -10.140 1.00 94.81 73 VAL A O 1
ATOM 575 N N . VAL A 1 74 ? -3.327 -6.975 -9.024 1.00 93.62 74 VAL A N 1
ATOM 576 C CA . VAL A 1 74 ? -3.678 -8.359 -9.391 1.00 93.62 74 VAL A CA 1
ATOM 577 C C . VAL A 1 74 ? -3.788 -8.535 -10.906 1.00 93.62 74 VAL A C 1
ATOM 579 O O . VAL A 1 74 ? -3.342 -9.555 -11.428 1.00 93.62 74 VAL A O 1
ATOM 582 N N . ASP A 1 75 ? -4.343 -7.549 -11.612 1.00 93.81 75 ASP A N 1
ATOM 583 C CA . ASP A 1 75 ? -4.583 -7.658 -13.051 1.00 93.81 75 ASP A CA 1
ATOM 584 C C . ASP A 1 75 ? -3.321 -7.424 -13.894 1.00 93.81 75 ASP A C 1
ATOM 586 O O . ASP A 1 75 ? -3.204 -7.975 -14.991 1.00 93.81 75 ASP A O 1
ATOM 590 N N . GLN A 1 76 ? -2.400 -6.571 -13.432 1.00 93.06 76 GLN A N 1
ATOM 591 C CA . GLN A 1 76 ? -1.323 -6.045 -14.281 1.00 93.06 76 GLN A CA 1
ATOM 592 C C . GLN A 1 76 ? 0.080 -6.447 -13.834 1.00 93.06 76 GLN A C 1
ATOM 594 O O . GLN A 1 76 ? 0.999 -6.427 -14.654 1.00 93.06 76 GLN A O 1
ATOM 599 N N . TRP A 1 77 ? 0.292 -6.746 -12.551 1.00 94.25 77 TRP A N 1
ATOM 600 C CA . TRP A 1 77 ? 1.642 -6.936 -12.022 1.00 94.25 77 TRP A CA 1
ATOM 601 C C . TRP A 1 77 ? 2.088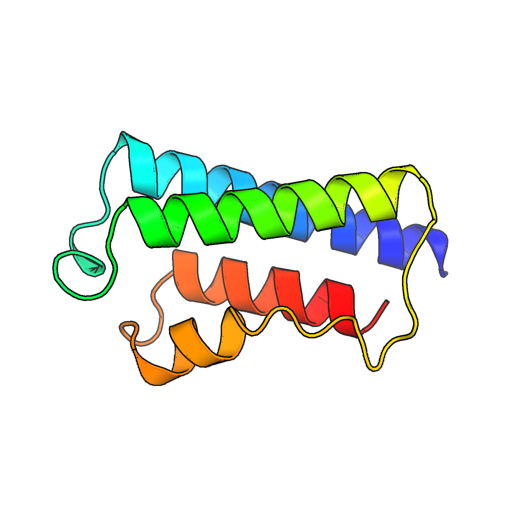 -8.400 -12.093 1.00 94.25 77 TRP A C 1
ATOM 603 O O . TRP A 1 77 ? 1.259 -9.312 -12.115 1.00 94.25 77 TRP A O 1
ATOM 613 N N . PRO A 1 78 ? 3.409 -8.657 -12.110 1.00 91.69 78 PRO A N 1
ATOM 614 C CA . PRO A 1 78 ? 3.930 -10.011 -12.026 1.00 91.69 78 PRO A CA 1
ATOM 615 C C . PRO A 1 78 ? 3.463 -10.703 -10.742 1.00 91.69 78 PRO A C 1
ATOM 617 O O . PRO A 1 78 ? 3.456 -10.108 -9.661 1.00 91.69 78 PRO A O 1
ATOM 620 N N . ILE A 1 79 ? 3.115 -11.984 -10.865 1.00 85.12 79 ILE A N 1
ATOM 621 C CA . ILE A 1 79 ? 2.721 -12.826 -9.732 1.00 85.12 79 ILE A CA 1
ATOM 622 C C . ILE A 1 79 ? 3.870 -12.883 -8.715 1.00 85.12 79 ILE A C 1
ATOM 624 O O . ILE A 1 79 ? 5.032 -13.028 -9.097 1.00 85.12 79 ILE A O 1
ATOM 628 N N . ASN A 1 80 ? 3.530 -12.809 -7.426 1.00 84.75 80 ASN A N 1
ATOM 629 C CA . ASN A 1 80 ? 4.461 -12.829 -6.290 1.00 84.75 80 ASN A CA 1
ATOM 630 C C . ASN A 1 80 ? 5.482 -11.677 -6.286 1.00 84.75 80 ASN A C 1
ATOM 632 O O . ASN A 1 80 ? 6.573 -11.805 -5.727 1.00 84.75 80 ASN A O 1
ATOM 636 N N . LEU A 1 81 ? 5.166 -10.545 -6.925 1.00 92.75 81 LEU A N 1
ATOM 637 C CA . LEU A 1 81 ? 5.952 -9.336 -6.728 1.00 92.75 81 LEU A CA 1
ATOM 638 C C . LEU A 1 81 ? 5.698 -8.809 -5.310 1.00 92.75 81 LEU A C 1
ATOM 640 O O . LEU A 1 81 ? 4.583 -8.392 -5.003 1.00 92.75 81 LEU A O 1
ATOM 644 N N . GLU A 1 82 ? 6.742 -8.775 -4.479 1.00 94.75 82 GLU A N 1
ATOM 645 C CA . GLU A 1 82 ? 6.667 -8.384 -3.061 1.00 94.75 82 GLU A CA 1
ATOM 646 C C . GLU A 1 82 ? 5.941 -7.049 -2.851 1.00 94.75 82 GLU A C 1
ATOM 648 O O . GLU A 1 82 ? 5.056 -6.948 -2.004 1.00 94.75 82 GLU A O 1
ATOM 653 N N . LEU A 1 83 ? 6.248 -6.032 -3.669 1.00 95.81 83 LEU A N 1
ATOM 654 C CA . LEU A 1 83 ? 5.541 -4.753 -3.592 1.00 95.81 83 LEU A CA 1
ATOM 655 C C . LEU A 1 83 ? 4.034 -4.948 -3.776 1.00 95.81 83 LEU A C 1
ATOM 657 O O . LEU A 1 83 ? 3.256 -4.388 -3.015 1.00 95.81 83 LEU A O 1
ATOM 661 N N . GLY A 1 84 ? 3.625 -5.756 -4.756 1.00 96.50 84 GLY A N 1
ATOM 662 C CA . GLY A 1 84 ? 2.220 -6.025 -5.036 1.00 96.50 84 GLY A CA 1
ATOM 663 C C . GLY A 1 84 ? 1.505 -6.669 -3.850 1.00 96.50 84 GLY A C 1
ATOM 664 O O . GLY A 1 84 ? 0.434 -6.206 -3.460 1.00 96.50 84 GLY A O 1
ATOM 665 N N . GLU A 1 85 ? 2.124 -7.671 -3.227 1.00 96.88 85 GLU A N 1
ATOM 666 C CA . GLU A 1 85 ? 1.590 -8.319 -2.023 1.00 96.88 85 GLU A CA 1
ATOM 667 C C . GLU A 1 85 ? 1.420 -7.324 -0.868 1.00 96.88 85 GLU A C 1
ATOM 669 O O . GLU A 1 85 ? 0.369 -7.294 -0.225 1.00 96.88 85 GLU A O 1
ATOM 674 N N . ILE A 1 86 ? 2.409 -6.449 -0.659 1.00 98.19 86 ILE A N 1
ATOM 675 C CA . ILE A 1 86 ? 2.357 -5.397 0.362 1.00 98.19 86 ILE A CA 1
ATOM 676 C C . ILE A 1 86 ? 1.190 -4.431 0.105 1.00 98.19 86 ILE A C 1
ATOM 678 O O . ILE A 1 86 ? 0.474 -4.073 1.045 1.00 98.19 86 ILE A O 1
ATOM 682 N N . LEU A 1 87 ? 0.980 -3.993 -1.145 1.00 98.12 87 LEU A N 1
ATOM 683 C CA . LEU A 1 87 ? -0.105 -3.055 -1.469 1.00 98.12 87 LEU A CA 1
ATOM 684 C C . LEU A 1 87 ? -1.484 -3.694 -1.261 1.00 98.12 87 LEU A C 1
ATOM 686 O O . LEU A 1 87 ? -2.375 -3.052 -0.700 1.00 98.12 87 LEU A O 1
ATOM 690 N N . ILE A 1 88 ? -1.647 -4.951 -1.684 1.00 97.81 88 ILE A N 1
ATOM 691 C CA . ILE A 1 88 ? -2.893 -5.710 -1.522 1.00 97.81 88 ILE A CA 1
ATOM 692 C C . ILE A 1 88 ? -3.208 -5.901 -0.035 1.00 97.81 88 ILE A C 1
ATOM 694 O O . ILE A 1 88 ? -4.328 -5.623 0.393 1.00 97.81 88 ILE A O 1
ATOM 698 N N . ASP A 1 89 ? -2.228 -6.326 0.767 1.00 97.75 89 ASP A N 1
ATOM 699 C CA . ASP A 1 89 ? -2.421 -6.555 2.202 1.00 97.75 89 ASP A CA 1
ATOM 700 C C . ASP A 1 89 ? -2.779 -5.261 2.954 1.00 97.75 89 ASP A C 1
ATOM 702 O O . ASP A 1 89 ? -3.634 -5.255 3.848 1.00 97.75 89 ASP A O 1
ATOM 706 N N . ALA A 1 90 ? -2.170 -4.138 2.564 1.00 98.06 90 ALA A N 1
ATOM 707 C CA . ALA A 1 90 ? -2.468 -2.831 3.134 1.00 98.06 90 ALA A CA 1
ATOM 708 C C . ALA A 1 90 ? -3.899 -2.361 2.813 1.00 98.06 90 ALA A C 1
ATOM 710 O O . ALA A 1 90 ? -4.611 -1.924 3.723 1.00 98.06 90 ALA A O 1
ATOM 711 N N . GLU A 1 91 ? -4.343 -2.480 1.555 1.00 97.62 91 GLU A N 1
ATOM 712 C CA . GLU A 1 91 ? -5.721 -2.144 1.169 1.00 97.62 91 GLU A CA 1
ATOM 713 C C . GLU A 1 91 ? -6.735 -3.059 1.868 1.00 97.62 91 GLU A C 1
ATOM 715 O O . GLU A 1 91 ? -7.695 -2.565 2.463 1.00 97.62 91 GLU A O 1
ATOM 720 N N . GLN A 1 92 ? -6.499 -4.374 1.877 1.00 96.62 92 GLN A N 1
ATOM 721 C CA . GLN A 1 92 ? -7.412 -5.332 2.499 1.00 96.62 92 GLN A CA 1
ATOM 722 C C . GLN A 1 92 ? -7.578 -5.062 3.999 1.00 96.62 92 GLN A C 1
ATOM 724 O O . GLN A 1 92 ? -8.700 -5.012 4.506 1.00 96.62 92 GLN A O 1
ATOM 729 N N . SER A 1 93 ? -6.475 -4.790 4.704 1.00 96.19 93 SER A N 1
ATOM 730 C CA . SER A 1 93 ? -6.525 -4.442 6.127 1.00 96.19 93 SER A CA 1
ATOM 731 C C . SER A 1 93 ? -7.340 -3.174 6.393 1.00 96.19 93 SER A C 1
ATOM 733 O O . SER A 1 93 ? -8.028 -3.086 7.409 1.00 96.19 93 SER A O 1
ATOM 735 N N . TYR A 1 94 ? -7.283 -2.185 5.498 1.00 96.44 94 TYR A N 1
ATOM 736 C CA . TYR A 1 94 ? -8.064 -0.954 5.621 1.00 96.44 94 TYR A CA 1
ATOM 737 C C . TYR A 1 94 ? -9.562 -1.174 5.360 1.00 96.44 94 TYR A C 1
ATOM 739 O O . TYR A 1 94 ? -10.412 -0.649 6.092 1.00 96.44 94 TYR A O 1
ATOM 747 N N . VAL A 1 95 ? -9.894 -1.982 4.353 1.00 95.31 95 VAL A N 1
ATOM 748 C CA . VAL A 1 95 ? -11.275 -2.368 4.028 1.00 95.31 95 VAL A CA 1
ATOM 749 C C . VAL A 1 95 ? -11.930 -3.114 5.197 1.00 95.31 95 VAL A C 1
ATOM 751 O O . VAL A 1 95 ? -13.087 -2.847 5.539 1.00 95.31 95 VAL A O 1
ATOM 754 N N . GLU A 1 96 ? -11.189 -4.012 5.849 1.00 92.94 96 GLU A N 1
ATOM 755 C CA . GLU A 1 96 ? -11.698 -4.870 6.924 1.00 92.94 96 GLU A CA 1
ATOM 756 C C . GLU A 1 96 ? -11.878 -4.171 8.276 1.00 92.94 96 GLU A C 1
ATOM 758 O O . GLU A 1 96 ? -12.665 -4.657 9.100 1.00 92.94 96 GLU A O 1
ATOM 763 N N . LEU A 1 97 ? -11.213 -3.032 8.497 1.00 90.19 97 LEU A N 1
ATOM 764 C CA . LEU A 1 97 ? -11.224 -2.293 9.768 1.00 90.19 97 LEU A CA 1
ATOM 765 C C . LEU A 1 97 ? -12.634 -1.884 10.250 1.00 90.19 97 LEU A C 1
ATOM 767 O O . LEU A 1 97 ? -12.820 -1.616 11.454 1.00 90.19 97 LEU A O 1
#

pLDDT: mean 93.16, std 5.54, range [64.5, 98.56]

Sequence (97 aa):
MKEYMQEATIKKIRLAISALEVSIVEGNEALRGIISAERLLEFKSVFNEVLSLLSQNTLPPKSHRHLGIAHIVVDQWPINLELGEILIDAEQSYVEL

Foldseek 3Di:
DVVVLLVVLLVLLVVLLVLLVCCLVVNDPQCVVQDDSVVSVVLNVVSVVLNVCSVVVNQDPLVPLQPCLLVSLVVGGDPPPVSSVSSNVSSVSSSVD

Secondary structure (DSSP, 8-state):
-HHHHHHHHHHHHHHHHHHHHHHHHT--GGGTTTS-HHHHHHHHHHHHHHHHHHHHT-PPPGGG---SHHHHHHHHSPTT-HHHHHHHHHHHHHHH-

Radius of gyration: 13.22 Å; chains: 1; bounding box: 34×24×39 Å